Protein AF-A0A2R4N1W9-F1 (afdb_monomer_lite)

Sequence (99 aa):
MGVDNSLVSVVDYGIRAMAVEGGMTEEIEEKVRQQLNLRGIDPDQVRIEASWQPVQFQEEIFLRLHYDYPLRLFAIEDVLEITIPLKAETVGISEHVFR

Secondary structure (DSSP, 8-state):
-----HHHHHHHHHHHHHHHHTSB-HHHHHHHHHHHHTTT--GGGEEEEE-BSP--TT-EEEEEEEEEEEEEEE-SS-EEEEEEEEEEEEEEE------

Radius of gyration: 16.23 Å; chains: 1; bounding box: 42×19×52 Å

pLDDT: mean 89.09, std 12.15, range [33.59, 97.81]

Organism: Carboxydocella thermautotrophica (NCBI:txid178899)

Foldseek 3Di:
DDDCCQLQVLFVQLVVVCQAVQWDDPVSVVVSCVSCVVVVHHVVQKDWDWGHPNHAAFDKIKIKIWHFDWDWDDDPPDTDTDTDIDMYMDMDGHHDHDD

Structure (mmCIF, N/CA/C/O backbone):
data_AF-A0A2R4N1W9-F1
#
_entry.id   AF-A0A2R4N1W9-F1
#
loop_
_atom_site.group_PDB
_atom_site.id
_atom_site.type_symbol
_atom_site.label_atom_id
_atom_site.label_alt_id
_atom_site.label_comp_id
_atom_site.label_asym_id
_atom_site.label_entity_id
_atom_site.label_seq_id
_atom_site.pdbx_PDB_ins_code
_atom_site.Cartn_x
_atom_site.Cartn_y
_atom_site.Cartn_z
_atom_site.occupancy
_atom_site.B_iso_or_equiv
_atom_site.auth_seq_id
_atom_site.auth_comp_id
_atom_site.auth_asym_id
_atom_site.auth_atom_id
_atom_site.pdbx_PDB_model_num
ATOM 1 N N . MET A 1 1 ? -25.449 4.043 2.843 1.00 33.59 1 MET A N 1
ATOM 2 C CA . MET A 1 1 ? -24.294 3.783 3.724 1.00 33.59 1 MET A CA 1
ATOM 3 C C . MET A 1 1 ? -23.364 2.893 2.926 1.00 33.59 1 MET A C 1
ATOM 5 O O . MET A 1 1 ? -23.689 1.732 2.724 1.00 33.59 1 MET A O 1
ATOM 9 N N . GLY A 1 2 ? -22.371 3.499 2.274 1.00 38.56 2 GLY A N 1
ATOM 10 C CA . GLY A 1 2 ? -21.500 2.803 1.328 1.00 38.56 2 GLY A CA 1
ATOM 11 C C . GLY A 1 2 ? -20.538 1.899 2.081 1.00 38.56 2 GLY A C 1
ATOM 12 O O . GLY A 1 2 ? -19.985 2.321 3.091 1.00 38.56 2 GLY A O 1
ATOM 13 N N . VAL A 1 3 ? -20.396 0.664 1.609 1.00 42.00 3 VAL A N 1
ATOM 14 C CA . VAL A 1 3 ? -19.383 -0.285 2.077 1.00 42.00 3 VAL A CA 1
ATOM 15 C C . VAL A 1 3 ? -18.031 0.423 2.038 1.00 42.00 3 VAL A C 1
ATOM 17 O O . VAL A 1 3 ? -17.683 1.026 1.022 1.00 42.00 3 VAL A O 1
ATOM 20 N N . ASP A 1 4 ? -17.332 0.422 3.166 1.00 56.00 4 ASP A N 1
ATOM 21 C CA . ASP A 1 4 ? -16.058 1.105 3.353 1.00 56.00 4 ASP A CA 1
ATOM 22 C C . ASP A 1 4 ? -14.996 0.505 2.410 1.00 56.00 4 ASP A C 1
ATOM 24 O O . ASP A 1 4 ? -14.354 -0.499 2.700 1.00 56.00 4 ASP A O 1
ATOM 28 N N . ASN A 1 5 ? -14.877 1.105 1.221 1.00 63.56 5 ASN A N 1
ATOM 29 C CA . ASN A 1 5 ? -13.923 0.778 0.156 1.00 63.56 5 ASN A CA 1
ATOM 30 C C . ASN A 1 5 ? -12.576 1.505 0.356 1.00 63.56 5 ASN A C 1
ATOM 32 O O . ASN A 1 5 ? -11.827 1.719 -0.603 1.00 63.56 5 ASN A O 1
ATOM 36 N N . SER A 1 6 ? -12.266 1.935 1.584 1.00 78.12 6 SER A N 1
ATOM 37 C CA . SER A 1 6 ? -11.071 2.721 1.906 1.00 78.12 6 SER A CA 1
ATOM 38 C C . SER A 1 6 ? -9.789 2.009 1.474 1.00 78.12 6 SER A C 1
ATOM 40 O O . SER A 1 6 ? -9.061 2.564 0.652 1.00 78.12 6 SER A O 1
ATOM 42 N N . LEU A 1 7 ? -9.556 0.769 1.918 1.00 86.19 7 LEU A N 1
ATOM 43 C CA . LEU A 1 7 ? -8.362 -0.007 1.550 1.00 86.19 7 LEU A CA 1
ATOM 44 C C . LEU A 1 7 ? -8.293 -0.335 0.051 1.00 86.19 7 LEU A C 1
ATOM 46 O O . LEU A 1 7 ? -7.227 -0.204 -0.543 1.00 86.19 7 LEU A O 1
ATOM 50 N N . VAL A 1 8 ? -9.423 -0.684 -0.577 1.00 90.06 8 VAL A N 1
ATOM 51 C CA . VAL A 1 8 ? -9.494 -0.972 -2.026 1.00 90.06 8 VAL A CA 1
ATOM 52 C C . VAL A 1 8 ? -9.058 0.248 -2.841 1.00 90.06 8 VAL A C 1
ATOM 54 O O . VAL A 1 8 ? -8.216 0.157 -3.727 1.00 90.06 8 VAL A O 1
ATOM 57 N N . SER A 1 9 ? -9.553 1.434 -2.482 1.00 89.31 9 SER A N 1
ATOM 58 C CA . SER A 1 9 ? -9.169 2.667 -3.177 1.00 89.31 9 SER A CA 1
ATOM 59 C C . SER A 1 9 ? -7.679 3.007 -3.037 1.00 89.31 9 SER A C 1
ATOM 61 O O . SER A 1 9 ? -7.110 3.638 -3.928 1.00 89.31 9 SER A O 1
ATOM 63 N N . VAL A 1 10 ? -7.050 2.595 -1.929 1.00 93.44 10 VAL A N 1
ATOM 64 C CA . VAL A 1 10 ? -5.619 2.801 -1.679 1.00 93.44 10 VAL A CA 1
ATOM 65 C C . VAL A 1 10 ? -4.789 1.850 -2.540 1.00 93.44 10 VAL A C 1
ATOM 67 O O . VAL A 1 10 ? -3.853 2.311 -3.194 1.00 93.44 10 VAL A O 1
ATOM 70 N N . VAL A 1 11 ? -5.143 0.560 -2.600 1.00 94.44 11 VAL A N 1
ATOM 71 C CA . VAL A 1 11 ? -4.419 -0.400 -3.454 1.00 94.44 11 VAL A CA 1
ATOM 72 C C . VAL A 1 11 ? -4.558 -0.064 -4.937 1.00 94.44 11 VAL A C 1
ATOM 74 O O . VAL A 1 11 ? -3.567 -0.099 -5.660 1.00 94.44 11 VAL A O 1
ATOM 77 N N . ASP A 1 12 ? -5.734 0.387 -5.379 1.00 93.69 12 ASP A N 1
ATOM 78 C CA . ASP A 1 12 ? -5.954 0.824 -6.761 1.00 93.69 12 ASP A CA 1
ATOM 79 C C . ASP A 1 12 ? -5.144 2.074 -7.116 1.00 93.69 12 ASP A C 1
ATOM 81 O O . ASP A 1 12 ? -4.695 2.247 -8.250 1.00 93.69 12 ASP A O 1
ATOM 85 N N . TYR A 1 13 ? -4.978 2.989 -6.160 1.00 93.56 13 TYR A N 1
ATOM 86 C CA . TYR A 1 13 ? -4.106 4.143 -6.335 1.00 93.56 13 TYR A CA 1
ATOM 87 C C . TYR A 1 13 ? -2.638 3.714 -6.449 1.00 93.56 13 TYR A C 1
ATOM 89 O O . TYR A 1 13 ? -1.966 4.114 -7.400 1.00 93.56 13 TYR A O 1
ATOM 97 N N . GLY A 1 14 ? -2.165 2.879 -5.519 1.00 95.81 14 GLY A N 1
ATOM 98 C CA . GLY A 1 14 ? -0.776 2.427 -5.479 1.00 95.81 14 GLY A CA 1
ATOM 99 C C . GLY A 1 14 ? -0.387 1.619 -6.714 1.00 95.81 14 GLY A C 1
ATOM 100 O O . GLY A 1 14 ? 0.625 1.923 -7.339 1.00 95.81 14 GLY A O 1
ATOM 101 N N . ILE A 1 15 ? -1.224 0.667 -7.140 1.00 96.25 15 ILE A N 1
ATOM 102 C CA . ILE A 1 15 ? -0.907 -0.204 -8.279 1.00 96.25 15 ILE A CA 1
ATOM 103 C C . ILE A 1 15 ? -0.777 0.571 -9.595 1.00 96.25 15 ILE A C 1
ATOM 105 O O . ILE A 1 15 ? 0.057 0.231 -10.426 1.00 96.25 15 ILE A O 1
ATOM 109 N N . ARG A 1 16 ? -1.558 1.648 -9.780 1.00 95.50 16 ARG A N 1
ATOM 110 C CA . ARG A 1 16 ? -1.451 2.513 -10.965 1.00 95.50 16 ARG A CA 1
ATOM 111 C C . ARG A 1 16 ? -0.113 3.239 -11.012 1.00 95.50 16 ARG A C 1
ATOM 113 O O . ARG A 1 16 ? 0.475 3.338 -12.080 1.00 95.50 16 ARG A O 1
ATOM 120 N N . ALA A 1 17 ? 0.369 3.730 -9.871 1.00 95.44 17 ALA A N 1
ATOM 121 C CA . ALA A 1 17 ? 1.694 4.339 -9.798 1.00 95.44 17 ALA A CA 1
ATOM 122 C C . ALA A 1 17 ? 2.795 3.289 -10.019 1.00 95.44 17 ALA A C 1
ATOM 124 O O . ALA A 1 17 ? 3.710 3.515 -10.803 1.00 95.44 17 ALA A O 1
ATOM 125 N N . MET A 1 18 ? 2.654 2.109 -9.406 1.00 97.38 18 MET A N 1
ATOM 126 C CA . MET A 1 18 ? 3.591 0.997 -9.581 1.00 97.38 18 MET A CA 1
ATOM 127 C C . MET A 1 18 ? 3.675 0.515 -11.033 1.00 97.38 18 MET A C 1
ATOM 129 O O . MET A 1 18 ? 4.757 0.160 -11.485 1.00 97.38 18 MET A O 1
ATOM 133 N N . ALA A 1 19 ? 2.563 0.503 -11.774 1.00 95.62 19 ALA A N 1
ATOM 134 C CA . ALA A 1 19 ? 2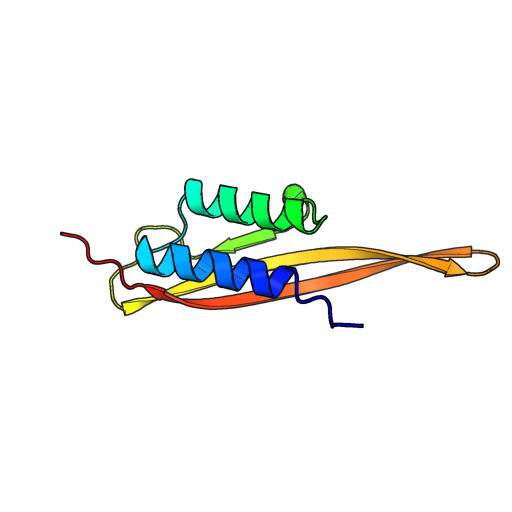.553 0.104 -13.181 1.00 95.62 19 ALA A CA 1
ATOM 135 C C . ALA A 1 19 ? 3.446 1.015 -14.033 1.00 95.62 19 ALA A C 1
ATOM 137 O O . ALA A 1 19 ? 4.172 0.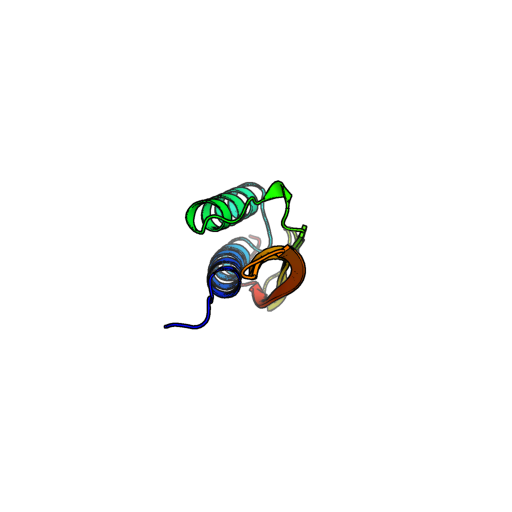533 -14.898 1.00 95.62 19 ALA A O 1
ATOM 138 N N . VAL A 1 20 ? 3.430 2.319 -13.751 1.00 94.88 20 VAL A N 1
ATOM 139 C CA . VAL A 1 20 ? 4.217 3.328 -14.473 1.00 94.88 20 VAL A CA 1
ATOM 140 C C . VAL A 1 20 ? 5.697 3.283 -14.083 1.00 94.88 20 VAL A C 1
ATOM 142 O O . VAL A 1 20 ? 6.568 3.368 -14.950 1.00 94.88 20 VAL A O 1
ATOM 145 N N . GLU A 1 21 ? 5.988 3.123 -12.791 1.00 95.38 21 GLU A N 1
ATOM 146 C CA . GLU A 1 21 ? 7.361 3.131 -12.259 1.00 95.38 21 GLU A CA 1
ATOM 147 C C . GLU A 1 21 ? 8.062 1.764 -12.338 1.00 95.38 21 GLU A C 1
ATOM 149 O O . GLU A 1 21 ? 9.264 1.666 -12.113 1.00 95.38 21 GLU A O 1
ATOM 154 N N . GLY A 1 22 ? 7.338 0.694 -12.676 1.00 95.56 22 GLY A N 1
ATOM 155 C CA . GLY A 1 22 ? 7.897 -0.656 -12.734 1.00 95.56 22 GLY A CA 1
ATOM 156 C C . GLY A 1 22 ? 8.091 -1.270 -11.350 1.00 95.56 22 GLY A C 1
ATOM 157 O O . GLY A 1 22 ? 9.118 -1.885 -11.080 1.00 95.56 22 GLY A O 1
ATOM 158 N N . GLY A 1 23 ? 7.107 -1.102 -10.467 1.00 96.19 23 GLY A N 1
ATOM 159 C CA . GLY A 1 23 ? 7.088 -1.643 -9.109 1.00 96.19 23 GLY A CA 1
ATOM 160 C C . GLY A 1 23 ? 6.930 -0.574 -8.027 1.00 96.19 23 GLY A C 1
ATOM 161 O O . GLY A 1 23 ? 6.725 0.606 -8.296 1.00 96.19 23 GLY A O 1
ATOM 162 N N . MET A 1 24 ? 6.982 -1.010 -6.771 1.00 97.81 24 MET A N 1
ATOM 163 C CA . MET A 1 24 ? 6.955 -0.149 -5.592 1.00 97.81 24 MET A CA 1
ATOM 164 C C . MET A 1 24 ? 8.286 0.592 -5.447 1.00 97.81 24 MET A C 1
ATOM 166 O O . MET A 1 24 ? 9.360 -0.007 -5.557 1.00 97.81 24 MET A O 1
ATOM 170 N N . THR A 1 25 ? 8.194 1.886 -5.153 1.00 97.69 25 THR A N 1
ATOM 171 C CA . THR A 1 25 ? 9.305 2.762 -4.765 1.00 97.69 25 THR A CA 1
ATOM 172 C C . THR A 1 25 ? 9.006 3.380 -3.400 1.00 97.69 25 THR A C 1
ATOM 174 O O . THR A 1 25 ? 7.846 3.416 -2.987 1.00 97.69 25 THR A O 1
ATOM 177 N N . GLU A 1 26 ? 10.021 3.914 -2.715 1.00 97.25 26 GLU A N 1
ATOM 178 C CA . GLU A 1 26 ? 9.828 4.612 -1.429 1.00 97.25 26 GLU A CA 1
ATOM 179 C C . GLU A 1 26 ? 8.838 5.786 -1.554 1.00 97.25 26 GLU A C 1
ATOM 181 O O . GLU A 1 26 ? 8.018 6.020 -0.669 1.00 97.25 26 GLU A O 1
ATOM 186 N N . GLU A 1 27 ? 8.850 6.500 -2.686 1.00 97.44 27 GLU A N 1
ATOM 187 C CA . GLU A 1 27 ? 7.910 7.596 -2.941 1.00 97.44 27 GLU A CA 1
ATOM 188 C C . GLU A 1 27 ? 6.463 7.095 -3.077 1.00 97.44 27 GLU A C 1
ATOM 190 O O . GLU A 1 27 ? 5.533 7.725 -2.562 1.00 97.44 27 GLU A O 1
ATOM 195 N N . ILE A 1 28 ? 6.248 5.972 -3.771 1.00 97.25 28 ILE A N 1
ATOM 196 C CA . ILE A 1 28 ? 4.914 5.374 -3.903 1.00 97.25 28 ILE A CA 1
ATOM 197 C C . ILE A 1 28 ? 4.444 4.835 -2.552 1.00 97.25 28 ILE A C 1
ATOM 199 O O . ILE A 1 28 ? 3.288 5.063 -2.191 1.00 97.25 28 ILE A O 1
ATOM 203 N N . GLU A 1 29 ? 5.317 4.167 -1.797 1.00 97.69 29 GLU A N 1
ATOM 204 C CA . GLU A 1 29 ? 4.995 3.654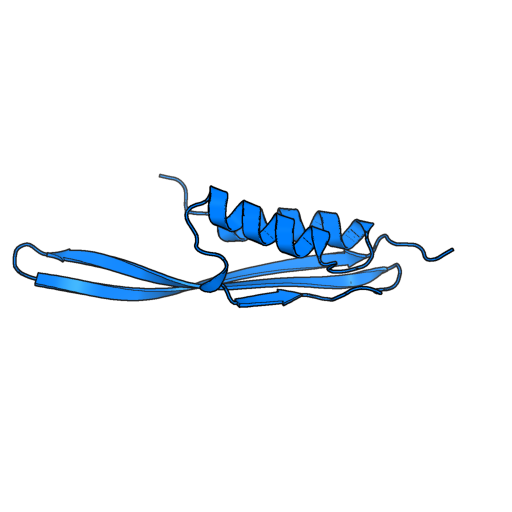 -0.466 1.00 97.69 29 GLU A CA 1
ATOM 205 C C . GLU A 1 29 ? 4.549 4.793 0.456 1.00 97.69 29 GLU A C 1
ATOM 207 O O . GLU A 1 29 ? 3.483 4.717 1.067 1.00 97.69 29 GLU A O 1
ATOM 212 N N . GLU A 1 30 ? 5.297 5.895 0.495 1.00 97.44 30 GLU A N 1
ATOM 213 C CA . GLU A 1 30 ? 4.945 7.054 1.311 1.00 97.44 30 GLU A CA 1
ATOM 214 C C . GLU A 1 30 ? 3.596 7.657 0.886 1.00 97.44 30 GLU A C 1
ATOM 216 O O . GLU A 1 30 ? 2.753 7.967 1.731 1.00 97.44 30 GLU A O 1
ATOM 221 N N . LYS A 1 31 ? 3.308 7.734 -0.420 1.00 96.38 31 LYS A N 1
ATOM 222 C CA . LYS A 1 31 ? 1.984 8.161 -0.906 1.00 96.38 31 LYS A CA 1
ATOM 223 C C . LYS A 1 31 ? 0.873 7.191 -0.494 1.00 96.38 31 LYS A C 1
ATOM 225 O O . LYS A 1 31 ? -0.207 7.645 -0.117 1.00 96.38 31 LYS A O 1
ATOM 230 N N . VAL A 1 32 ? 1.106 5.877 -0.530 1.00 96.50 32 VAL A N 1
ATOM 231 C CA . VAL A 1 32 ? 0.155 4.860 -0.040 1.00 96.50 32 VAL A CA 1
ATOM 232 C C . VAL A 1 32 ? -0.115 5.062 1.454 1.00 96.50 32 VAL A C 1
ATOM 234 O O . VAL A 1 32 ? -1.279 5.116 1.860 1.00 96.50 32 VAL A O 1
ATOM 237 N N . ARG A 1 33 ? 0.929 5.275 2.264 1.00 96.88 33 ARG A N 1
ATOM 238 C CA . ARG A 1 33 ? 0.814 5.563 3.705 1.00 96.88 33 ARG A CA 1
ATOM 239 C C . ARG A 1 33 ? 0.050 6.863 3.973 1.00 96.88 33 ARG A C 1
ATOM 241 O O . ARG A 1 33 ? -0.821 6.902 4.841 1.00 96.88 33 ARG A O 1
ATOM 248 N N . GLN A 1 34 ? 0.275 7.908 3.177 1.00 95.94 34 GLN A N 1
ATOM 249 C CA . GLN A 1 34 ? -0.510 9.146 3.243 1.00 95.94 34 GLN A CA 1
ATOM 250 C C . GLN A 1 34 ? -1.987 8.918 2.897 1.00 95.94 34 GLN A C 1
ATOM 252 O O . GLN A 1 34 ? -2.867 9.463 3.563 1.00 95.94 34 GLN A O 1
ATOM 257 N N . GLN A 1 35 ? -2.290 8.090 1.892 1.00 94.88 35 GLN A N 1
ATOM 258 C CA . GLN A 1 35 ? -3.673 7.759 1.538 1.00 94.88 35 GLN A CA 1
ATOM 259 C C . GLN A 1 35 ? -4.397 6.969 2.641 1.00 94.88 35 GLN A C 1
ATOM 261 O O . GLN A 1 35 ? -5.599 7.185 2.825 1.00 94.88 35 GLN A O 1
ATOM 266 N N . LEU A 1 36 ? -3.691 6.102 3.376 1.00 93.81 36 LEU A N 1
ATOM 267 C CA . LEU A 1 36 ? -4.214 5.424 4.571 1.00 93.81 36 LEU A CA 1
ATOM 268 C C . LEU A 1 36 ? -4.545 6.432 5.677 1.00 93.81 36 LEU A C 1
ATOM 270 O O . LEU A 1 36 ? -5.685 6.470 6.144 1.00 93.81 36 LEU A O 1
ATOM 274 N N . ASN A 1 37 ? -3.607 7.330 5.991 1.00 93.62 37 ASN A N 1
ATOM 275 C CA . ASN A 1 37 ? -3.803 8.389 6.986 1.00 93.62 37 ASN A CA 1
ATOM 276 C C . ASN A 1 37 ? -5.011 9.283 6.670 1.00 93.62 37 ASN A C 1
ATOM 278 O O . ASN A 1 37 ? -5.830 9.561 7.543 1.00 93.62 37 ASN A O 1
ATOM 282 N N . LEU A 1 38 ? -5.175 9.696 5.407 1.00 91.12 38 LEU A N 1
ATOM 283 C CA . LEU A 1 38 ? -6.322 10.503 4.963 1.00 91.12 38 LEU A CA 1
ATOM 284 C C . LEU A 1 38 ? -7.675 9.797 5.150 1.00 91.12 38 LEU A C 1
ATOM 286 O O . LEU A 1 38 ? -8.713 10.456 5.166 1.00 91.12 38 LEU A O 1
ATOM 290 N N . ARG A 1 39 ? -7.671 8.467 5.285 1.00 88.69 39 ARG A N 1
ATOM 291 C CA . ARG A 1 39 ? -8.852 7.629 5.537 1.00 88.69 39 ARG A CA 1
ATOM 292 C C . ARG A 1 39 ? -8.999 7.245 7.010 1.00 88.69 39 ARG A C 1
ATOM 294 O O . ARG A 1 39 ? -9.872 6.451 7.338 1.00 88.69 39 ARG A O 1
ATOM 301 N N . GLY A 1 40 ? -8.173 7.812 7.890 1.00 89.69 40 GLY A N 1
ATOM 302 C CA . GLY A 1 40 ? -8.191 7.528 9.323 1.00 89.69 40 GLY A CA 1
ATOM 303 C C . GLY A 1 40 ? -7.606 6.165 9.692 1.00 89.69 40 GLY A C 1
ATOM 304 O O . GLY A 1 40 ? -7.867 5.683 10.790 1.00 89.69 40 GLY A O 1
ATOM 305 N N . ILE A 1 41 ? -6.840 5.542 8.791 1.00 90.88 41 ILE A N 1
ATOM 306 C CA . ILE A 1 41 ? -6.138 4.285 9.049 1.00 90.88 41 ILE A CA 1
ATOM 307 C C . ILE A 1 41 ? -4.679 4.619 9.348 1.00 90.88 41 ILE A C 1
ATOM 309 O O . ILE A 1 41 ? -4.007 5.230 8.519 1.00 90.88 41 ILE A O 1
ATOM 313 N N . ASP A 1 42 ? -4.199 4.208 10.519 1.00 92.81 42 ASP A N 1
ATOM 314 C CA . ASP A 1 42 ? -2.791 4.336 10.892 1.00 92.81 42 ASP A CA 1
ATOM 315 C C . ASP A 1 42 ? -1.939 3.393 10.018 1.00 92.81 42 ASP A C 1
ATOM 317 O O . ASP A 1 42 ? -2.101 2.172 10.118 1.00 92.81 42 ASP A O 1
ATOM 321 N N . PRO A 1 43 ? -1.050 3.911 9.149 1.00 93.44 43 PRO A N 1
ATOM 322 C CA . PRO A 1 43 ? -0.247 3.083 8.259 1.00 93.44 43 PRO A CA 1
ATOM 323 C C . PRO A 1 43 ? 0.706 2.149 9.007 1.00 93.44 43 PRO A C 1
ATOM 325 O O . PRO A 1 43 ? 1.064 1.118 8.448 1.00 93.44 43 PRO A O 1
ATOM 328 N N . ASP A 1 44 ? 1.082 2.450 10.254 1.00 95.44 44 ASP A N 1
ATOM 329 C CA . ASP A 1 44 ? 1.962 1.582 11.048 1.00 95.44 44 ASP A CA 1
ATOM 330 C C . ASP A 1 44 ? 1.229 0.336 11.578 1.00 95.44 44 ASP A C 1
ATOM 332 O O . ASP A 1 44 ? 1.857 -0.642 11.986 1.00 95.44 44 ASP A O 1
ATOM 336 N N . GLN A 1 45 ? -0.107 0.335 11.525 1.00 93.88 45 GLN A N 1
ATOM 337 C CA . GLN A 1 45 ? -0.952 -0.823 11.831 1.00 93.88 45 GLN A CA 1
ATOM 338 C C . GLN A 1 45 ? -1.316 -1.641 10.586 1.00 93.88 45 GLN A C 1
ATOM 340 O O . GLN A 1 45 ? -1.965 -2.683 10.699 1.00 93.88 45 GLN A O 1
ATOM 345 N N . VAL A 1 46 ? -0.923 -1.180 9.395 1.00 95.12 46 VAL A N 1
ATOM 346 C CA . VAL A 1 46 ? -1.207 -1.853 8.128 1.00 95.12 46 VAL A CA 1
ATOM 347 C C . VAL A 1 46 ? 0.049 -2.547 7.638 1.00 95.12 46 VAL A C 1
ATOM 349 O O . VAL A 1 46 ? 1.068 -1.922 7.359 1.00 95.12 46 VAL A O 1
ATOM 352 N N . ARG A 1 47 ? -0.032 -3.861 7.450 1.00 96.50 47 ARG A N 1
ATOM 353 C CA . ARG A 1 47 ? 1.026 -4.595 6.763 1.00 96.50 47 ARG A CA 1
ATOM 354 C C . ARG A 1 47 ? 0.871 -4.403 5.256 1.00 96.50 47 ARG A C 1
ATOM 356 O O . ARG A 1 47 ? -0.147 -4.797 4.682 1.00 96.50 47 ARG A O 1
ATOM 363 N N . ILE A 1 48 ? 1.894 -3.816 4.640 1.00 96.44 48 ILE A N 1
ATOM 364 C CA . ILE A 1 48 ? 1.978 -3.542 3.203 1.00 96.44 48 ILE A CA 1
ATOM 365 C C . ILE A 1 48 ? 2.899 -4.581 2.557 1.00 96.44 48 ILE A C 1
ATOM 367 O O . ILE A 1 48 ? 4.041 -4.751 2.976 1.00 96.44 48 ILE A O 1
ATOM 371 N N . GLU A 1 49 ? 2.412 -5.282 1.535 1.00 97.75 49 GLU A N 1
ATOM 372 C CA . GLU A 1 49 ? 3.223 -6.185 0.713 1.00 97.75 49 GLU A CA 1
ATOM 373 C C . GLU A 1 49 ? 3.095 -5.784 -0.753 1.00 97.75 49 GLU A C 1
ATOM 375 O O . GLU A 1 49 ? 1.987 -5.543 -1.231 1.00 97.75 49 GLU A O 1
ATOM 380 N N . ALA A 1 50 ? 4.209 -5.717 -1.479 1.00 97.62 50 ALA A N 1
ATOM 381 C CA . ALA A 1 50 ? 4.206 -5.226 -2.851 1.00 97.62 50 ALA A CA 1
ATOM 382 C C . ALA A 1 50 ? 5.345 -5.816 -3.694 1.00 97.62 50 ALA A C 1
ATOM 384 O O . ALA A 1 50 ? 6.378 -6.220 -3.153 1.00 97.62 50 ALA A O 1
ATOM 385 N N . SER A 1 51 ? 5.181 -5.807 -5.019 1.00 97.75 51 SER A N 1
ATOM 386 C CA . SER A 1 51 ? 6.291 -6.018 -5.959 1.00 97.75 51 SER A CA 1
ATOM 387 C C . SER A 1 51 ? 7.175 -4.772 -6.001 1.00 97.75 51 SER A C 1
ATOM 389 O O . SER A 1 51 ? 6.737 -3.737 -6.496 1.00 97.75 51 SER A O 1
ATOM 391 N N . TRP A 1 52 ? 8.405 -4.852 -5.495 1.00 97.19 52 TRP A N 1
ATOM 392 C CA . TRP A 1 52 ? 9.360 -3.736 -5.475 1.00 97.19 52 TRP A CA 1
ATOM 393 C C . TRP A 1 52 ? 10.094 -3.562 -6.801 1.00 97.19 52 TRP A C 1
ATOM 395 O O . TRP A 1 52 ? 10.380 -4.551 -7.475 1.00 97.19 52 TRP A O 1
ATOM 405 N N . GLN A 1 53 ? 10.417 -2.314 -7.159 1.00 92.81 53 GLN A N 1
ATOM 406 C CA . GLN A 1 53 ? 11.210 -2.053 -8.358 1.00 92.81 53 GLN A CA 1
ATOM 407 C C . GLN A 1 53 ? 12.602 -2.714 -8.262 1.00 92.81 53 GLN A C 1
ATOM 409 O O . GLN A 1 53 ? 13.176 -2.781 -7.167 1.00 92.81 53 GLN A O 1
ATOM 414 N N . PRO A 1 54 ? 13.204 -3.112 -9.395 1.00 94.62 54 PRO A N 1
ATOM 415 C CA . PRO A 1 54 ? 12.660 -3.047 -10.754 1.00 94.62 54 PRO A CA 1
ATOM 416 C C . PRO A 1 54 ? 11.800 -4.270 -11.125 1.00 94.62 54 PRO A C 1
ATOM 418 O O . PRO A 1 54 ? 12.190 -5.407 -10.871 1.00 94.62 54 PRO A O 1
ATOM 421 N N . VAL A 1 55 ? 10.681 -4.028 -11.811 1.00 93.44 55 VAL A N 1
ATOM 422 C CA . VAL A 1 55 ? 9.796 -5.032 -12.429 1.00 93.44 55 VAL A CA 1
ATOM 423 C C . VAL A 1 55 ? 9.689 -4.745 -13.927 1.00 93.44 55 VAL A C 1
ATOM 425 O O . VAL A 1 55 ? 9.456 -3.602 -14.329 1.00 93.44 55 VAL A O 1
ATOM 428 N N . GLN A 1 56 ? 9.892 -5.759 -14.769 1.00 92.25 56 GLN A N 1
ATOM 429 C CA . GLN A 1 56 ? 10.025 -5.576 -16.216 1.00 92.25 56 GLN A CA 1
ATOM 430 C C . GLN A 1 56 ? 8.690 -5.285 -16.900 1.00 92.25 56 GLN A C 1
ATOM 432 O O . GLN A 1 56 ? 7.616 -5.563 -16.372 1.00 92.25 56 GLN A O 1
ATOM 437 N N . PHE A 1 57 ? 8.762 -4.740 -18.115 1.00 93.81 57 PHE A N 1
ATOM 438 C CA . PHE A 1 57 ? 7.593 -4.527 -18.962 1.00 93.81 57 PHE A CA 1
ATOM 439 C C . PHE A 1 57 ? 6.802 -5.829 -19.142 1.00 93.81 57 PHE A C 1
ATOM 441 O O . PHE A 1 57 ? 7.379 -6.869 -19.455 1.00 93.81 57 PHE A O 1
ATOM 448 N N . GLN A 1 58 ? 5.479 -5.747 -18.995 1.00 94.19 58 GLN A N 1
ATOM 449 C CA . GLN A 1 58 ? 4.542 -6.876 -19.051 1.00 94.19 58 GLN A CA 1
ATOM 450 C C . GLN A 1 58 ? 4.664 -7.913 -17.926 1.00 94.19 58 GLN A C 1
ATOM 452 O O . GLN A 1 58 ? 3.949 -8.915 -17.960 1.00 94.19 58 GLN A O 1
ATOM 457 N N . GLU A 1 59 ? 5.490 -7.676 -16.905 1.00 95.69 59 GLU A N 1
ATOM 458 C CA . GLU A 1 59 ? 5.482 -8.506 -15.700 1.00 95.69 59 GLU A CA 1
ATOM 459 C C . GLU A 1 59 ? 4.367 -8.094 -14.734 1.00 95.69 59 GLU A C 1
ATOM 461 O O . GLU A 1 59 ? 3.920 -6.942 -14.690 1.00 95.69 59 GLU A O 1
ATOM 466 N N . GLU A 1 60 ? 3.909 -9.070 -13.955 1.00 96.00 60 GLU A N 1
ATOM 467 C CA . GLU A 1 60 ? 2.886 -8.872 -12.938 1.00 96.00 60 GLU A CA 1
ATOM 468 C C . GLU A 1 60 ? 3.441 -8.087 -11.742 1.00 96.00 60 GLU A C 1
ATOM 470 O O . GLU A 1 60 ? 4.512 -8.380 -11.205 1.00 96.00 60 GLU A O 1
ATOM 475 N N . ILE A 1 61 ? 2.668 -7.107 -11.288 1.00 97.19 61 ILE A N 1
ATOM 476 C CA . ILE A 1 61 ? 2.902 -6.373 -10.048 1.00 97.19 61 ILE A CA 1
ATOM 477 C C . ILE A 1 61 ? 1.710 -6.557 -9.117 1.00 97.19 61 ILE A C 1
ATOM 479 O O . ILE A 1 61 ? 0.568 -6.619 -9.568 1.00 97.19 61 ILE A O 1
ATOM 483 N N . PHE A 1 62 ? 1.956 -6.595 -7.811 1.00 97.38 62 PHE A N 1
ATOM 484 C CA . PHE A 1 62 ? 0.887 -6.643 -6.817 1.00 97.38 62 PHE A CA 1
ATOM 485 C C . PHE A 1 62 ? 1.093 -5.607 -5.717 1.00 97.38 62 PHE A C 1
ATOM 487 O O . PHE A 1 62 ? 2.221 -5.203 -5.424 1.00 97.38 62 PHE A O 1
ATOM 494 N N . LEU A 1 63 ? -0.015 -5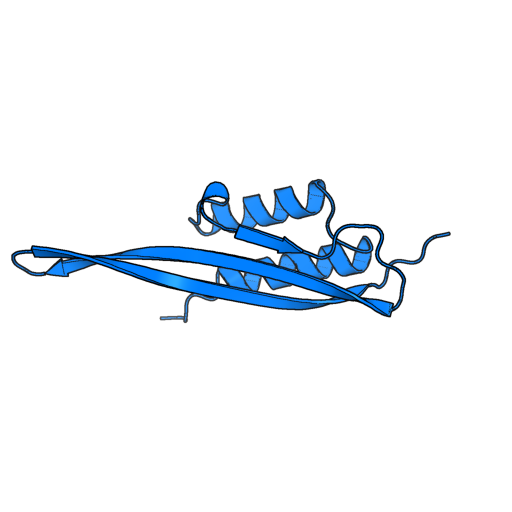.226 -5.086 1.00 97.75 63 LEU A N 1
ATOM 495 C CA . LEU A 1 63 ? -0.053 -4.469 -3.842 1.00 97.75 63 LEU A CA 1
ATOM 496 C C . LEU A 1 63 ? -1.139 -5.056 -2.935 1.00 97.75 63 LEU A C 1
ATOM 498 O O . LEU A 1 63 ? -2.304 -5.148 -3.326 1.00 97.75 63 LEU A O 1
ATOM 502 N N . ARG A 1 64 ? -0.749 -5.439 -1.719 1.00 97.50 64 ARG A N 1
ATOM 503 C CA . ARG A 1 64 ? -1.613 -6.008 -0.682 1.00 97.50 64 ARG A CA 1
ATOM 504 C C . ARG A 1 64 ? -1.525 -5.186 0.592 1.00 97.50 64 ARG A C 1
ATOM 506 O O . ARG A 1 64 ? -0.434 -4.850 1.047 1.00 97.50 64 ARG A O 1
ATOM 513 N N . LEU A 1 65 ? -2.680 -4.922 1.186 1.00 96.25 65 LEU A N 1
ATOM 514 C CA . LEU A 1 65 ? -2.821 -4.276 2.484 1.00 96.25 65 LEU A CA 1
ATOM 515 C C . LEU A 1 65 ? -3.580 -5.206 3.421 1.00 96.25 65 LEU A C 1
ATOM 517 O O . LEU A 1 65 ? -4.676 -5.668 3.098 1.00 96.25 65 LEU A O 1
ATOM 521 N N . HIS A 1 66 ? -2.997 -5.455 4.587 1.00 95.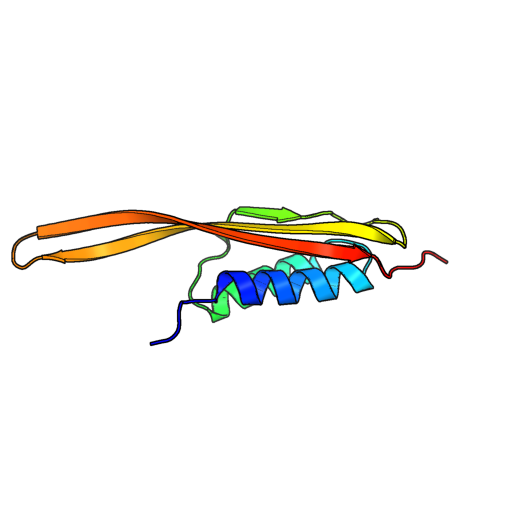06 66 HIS A N 1
ATOM 522 C CA . HIS A 1 66 ? -3.594 -6.239 5.659 1.00 95.06 66 HIS A CA 1
ATOM 523 C C . HIS A 1 66 ? -3.743 -5.355 6.890 1.00 95.06 66 HIS A C 1
ATOM 525 O O . HIS A 1 66 ? -2.753 -4.811 7.375 1.00 95.06 66 HIS A O 1
ATOM 531 N N . TYR A 1 67 ? -4.969 -5.221 7.387 1.00 93.38 67 TYR A N 1
ATOM 532 C CA . TYR A 1 67 ? -5.279 -4.351 8.510 1.00 93.38 67 TYR A CA 1
ATOM 533 C C . TYR A 1 67 ? -6.243 -5.025 9.482 1.00 93.38 67 TYR A C 1
ATOM 535 O O . TYR A 1 67 ? -7.361 -5.383 9.119 1.00 93.38 67 TYR A O 1
ATOM 543 N N . ASP A 1 68 ? -5.816 -5.171 10.729 1.00 91.38 68 ASP A N 1
ATOM 544 C CA . ASP A 1 68 ? -6.623 -5.730 11.808 1.00 91.38 68 ASP A CA 1
ATOM 545 C C . ASP A 1 68 ? -7.451 -4.615 12.464 1.00 91.38 68 ASP A C 1
ATOM 547 O O . ASP A 1 68 ? -7.020 -3.985 13.428 1.00 91.38 68 ASP A O 1
ATOM 551 N N . TYR A 1 69 ? -8.642 -4.341 11.923 1.00 87.75 69 TYR A N 1
ATOM 552 C CA . TYR A 1 69 ? -9.482 -3.222 12.355 1.00 87.75 69 TYR A CA 1
ATOM 553 C C . TYR A 1 69 ? -10.121 -3.489 13.729 1.00 87.75 69 TYR A C 1
ATOM 555 O O . TYR A 1 69 ? -10.912 -4.435 13.853 1.00 87.75 69 TYR A O 1
ATOM 563 N N . PRO A 1 70 ? -9.836 -2.669 14.759 1.00 84.88 70 PRO A N 1
ATOM 564 C CA . PRO A 1 70 ? -10.458 -2.812 16.067 1.00 84.88 70 PRO A CA 1
ATOM 565 C C . PRO A 1 70 ? -11.856 -2.180 16.058 1.00 84.88 70 PRO A C 1
ATOM 567 O O . PRO A 1 70 ? -12.015 -0.960 16.012 1.00 84.88 70 PRO A O 1
ATOM 570 N N . LEU A 1 71 ? -12.891 -3.012 16.140 1.00 84.62 71 LEU A N 1
ATOM 571 C CA . LEU A 1 71 ? -14.272 -2.576 16.295 1.00 84.62 71 LEU A CA 1
ATOM 572 C C . LEU A 1 71 ? -14.654 -2.588 17.778 1.00 84.62 71 LEU A C 1
ATOM 574 O O . LEU A 1 71 ? -14.683 -3.638 18.419 1.00 84.62 71 LEU A O 1
ATOM 578 N N . ARG A 1 72 ? -15.001 -1.415 18.312 1.00 83.12 72 ARG A N 1
ATOM 579 C CA . ARG A 1 72 ? -15.554 -1.273 19.664 1.00 83.12 72 ARG A CA 1
ATOM 580 C C . ARG A 1 72 ? -17.067 -1.161 19.589 1.00 83.12 72 ARG A C 1
ATOM 582 O O . ARG A 1 72 ? -17.598 -0.193 19.049 1.00 83.12 72 ARG A O 1
ATOM 589 N N . LEU A 1 73 ? -17.752 -2.158 20.131 1.00 81.00 73 LEU A N 1
ATOM 590 C CA . LEU A 1 73 ? -19.202 -2.185 20.245 1.00 81.00 73 LEU A CA 1
ATOM 591 C C . LEU A 1 73 ? -19.592 -1.803 21.671 1.00 81.00 73 LEU A C 1
ATOM 593 O O . LEU A 1 73 ? -19.162 -2.433 22.637 1.00 81.00 73 LEU A O 1
ATOM 597 N N . PHE A 1 74 ? -20.421 -0.770 21.792 1.00 78.06 74 PHE A N 1
ATOM 598 C CA . PHE A 1 74 ? -20.994 -0.360 23.068 1.00 78.06 74 PHE A CA 1
ATOM 599 C C . PHE A 1 74 ? -22.308 -1.111 23.277 1.00 78.06 74 PHE A C 1
ATOM 601 O O . PHE A 1 74 ? -23.301 -0.831 22.602 1.00 78.06 74 PHE A O 1
ATOM 608 N N . ALA A 1 75 ? -22.313 -2.075 24.195 1.00 72.25 75 ALA A N 1
ATOM 609 C CA . ALA A 1 75 ? -23.541 -2.618 24.756 1.00 72.25 75 ALA A CA 1
ATOM 610 C C . ALA A 1 75 ? -23.921 -1.810 26.007 1.00 72.25 75 ALA A C 1
ATOM 612 O O . ALA A 1 75 ? -23.084 -1.136 26.602 1.00 72.25 75 ALA A O 1
ATOM 613 N N . ILE A 1 76 ? -25.196 -1.867 26.399 1.00 74.62 76 ILE A N 1
ATOM 614 C CA . ILE A 1 76 ? -25.782 -1.047 27.479 1.00 74.62 76 ILE A CA 1
ATOM 615 C C . ILE A 1 76 ? -25.001 -1.180 28.808 1.00 74.62 76 ILE A C 1
ATOM 617 O O . ILE A 1 76 ? -24.994 -0.237 29.595 1.00 74.62 76 ILE A O 1
ATOM 621 N N . GLU A 1 77 ? -24.305 -2.303 29.029 1.00 75.31 77 GLU A N 1
ATOM 622 C CA . GLU A 1 77 ? -23.558 -2.599 30.264 1.00 75.31 77 GLU A CA 1
ATOM 623 C C . GLU A 1 77 ? -22.105 -3.064 30.038 1.00 75.31 77 GLU A C 1
ATOM 625 O O . GLU A 1 77 ? -21.388 -3.268 31.012 1.00 75.31 77 GLU A O 1
ATOM 630 N N . ASP A 1 78 ? -21.648 -3.213 28.788 1.00 72.25 78 ASP A N 1
ATOM 631 C CA . ASP A 1 78 ? -20.332 -3.794 28.484 1.00 72.25 78 ASP A CA 1
ATOM 632 C C . ASP A 1 78 ? -19.715 -3.220 27.200 1.00 72.25 78 ASP A C 1
ATOM 634 O O . ASP A 1 78 ? -20.420 -2.840 26.259 1.00 72.25 78 ASP A O 1
ATOM 638 N N . VAL A 1 79 ? -18.380 -3.188 27.143 1.00 75.81 79 VAL A N 1
ATOM 639 C CA . VAL A 1 79 ? -17.627 -2.834 25.928 1.00 75.81 79 VAL A CA 1
ATOM 640 C C . VAL A 1 79 ? -17.042 -4.105 25.335 1.00 75.81 79 VAL A C 1
ATOM 642 O O . VAL A 1 79 ? -16.149 -4.718 25.916 1.00 75.81 79 VAL A O 1
ATOM 645 N N . LEU A 1 80 ? -17.527 -4.481 24.154 1.00 82.38 80 LEU A N 1
ATOM 646 C CA . LEU A 1 80 ? -16.980 -5.600 23.399 1.00 82.38 80 LEU A CA 1
ATOM 647 C C . LEU A 1 80 ? -15.999 -5.066 22.352 1.00 82.38 80 LEU A C 1
ATOM 649 O O . LEU A 1 80 ? -16.382 -4.291 21.473 1.00 82.38 80 LEU A O 1
ATOM 653 N N . GLU A 1 81 ? -14.740 -5.486 22.439 1.00 83.19 81 GLU A N 1
ATOM 654 C CA . GLU A 1 81 ? -13.715 -5.197 21.434 1.00 83.19 81 GLU A CA 1
ATOM 655 C C . GLU A 1 81 ? -13.525 -6.436 20.550 1.00 83.19 81 GLU A C 1
ATOM 657 O O . GLU A 1 81 ? -13.217 -7.524 21.037 1.00 83.19 81 GLU A O 1
ATOM 662 N N . ILE A 1 82 ? -13.770 -6.281 19.249 1.00 86.94 82 ILE A N 1
ATOM 663 C CA . ILE A 1 82 ? -13.627 -7.337 18.242 1.00 86.94 82 ILE A CA 1
ATOM 664 C C . ILE A 1 82 ? -12.628 -6.854 17.199 1.00 86.94 82 ILE A C 1
ATOM 666 O O . ILE A 1 82 ? -12.742 -5.737 16.705 1.00 86.94 82 ILE A O 1
ATOM 670 N N . THR A 1 83 ? -11.693 -7.711 16.807 1.00 86.81 83 THR A N 1
ATOM 671 C CA . THR A 1 83 ? -10.789 -7.434 15.688 1.00 86.81 83 THR A CA 1
ATOM 672 C C . THR A 1 83 ? -11.343 -8.042 14.407 1.00 86.81 83 THR A C 1
ATOM 674 O O . THR A 1 83 ? -11.625 -9.241 14.355 1.00 86.81 83 THR A O 1
ATOM 677 N N . ILE A 1 84 ? -11.483 -7.225 13.364 1.00 88.50 84 ILE A N 1
ATOM 678 C CA . ILE A 1 84 ? -11.907 -7.667 12.034 1.00 88.50 84 ILE A CA 1
ATOM 679 C C . ILE A 1 84 ? -10.695 -7.608 11.095 1.00 88.50 84 ILE A C 1
ATOM 681 O O . ILE A 1 84 ? -10.215 -6.510 10.813 1.00 88.50 84 ILE A O 1
ATOM 685 N N . PRO A 1 85 ? -10.202 -8.748 10.578 1.00 89.25 85 PRO A N 1
ATOM 686 C CA . PRO A 1 85 ? -9.099 -8.745 9.627 1.00 89.25 85 PRO A CA 1
ATOM 687 C C . PRO A 1 85 ? -9.593 -8.258 8.260 1.00 89.25 85 PRO A C 1
ATOM 689 O O . PRO A 1 85 ? -10.318 -8.963 7.555 1.00 89.25 85 PRO A O 1
ATOM 692 N N . LEU A 1 86 ? -9.189 -7.053 7.874 1.00 90.38 86 LEU A N 1
ATOM 693 C CA . LEU A 1 86 ? -9.448 -6.467 6.565 1.00 90.38 86 LEU A CA 1
ATOM 694 C C . LEU A 1 86 ? -8.265 -6.737 5.635 1.00 90.38 86 LEU A C 1
ATOM 696 O O . LEU A 1 86 ? -7.101 -6.591 6.010 1.00 90.38 86 LEU A O 1
ATOM 700 N N . LYS A 1 87 ? -8.569 -7.139 4.400 1.00 92.75 87 LYS A N 1
ATOM 701 C CA . LYS A 1 87 ? -7.574 -7.383 3.354 1.00 92.75 87 LYS A CA 1
ATOM 702 C C . LYS A 1 87 ? -8.013 -6.708 2.065 1.00 92.75 87 LYS A C 1
ATOM 704 O O . LYS A 1 87 ? -9.170 -6.843 1.672 1.00 92.75 87 LYS A O 1
ATOM 709 N N . ALA A 1 88 ? -7.085 -6.025 1.410 1.00 93.69 88 ALA A N 1
ATOM 710 C CA . ALA A 1 88 ? -7.259 -5.516 0.057 1.00 93.69 88 ALA A CA 1
ATOM 711 C C . ALA A 1 88 ? -6.052 -5.917 -0.785 1.00 93.69 88 ALA A C 1
ATOM 713 O O . ALA A 1 88 ? -4.915 -5.824 -0.327 1.00 93.69 88 ALA A O 1
ATOM 714 N N . GLU A 1 89 ? -6.308 -6.367 -2.004 1.00 94.81 89 GLU A N 1
ATOM 715 C CA . GLU A 1 89 ? -5.290 -6.803 -2.948 1.00 94.81 89 GLU A CA 1
ATOM 716 C C . GLU A 1 89 ? -5.689 -6.346 -4.342 1.00 94.81 89 GLU A C 1
ATOM 718 O O . GLU A 1 89 ? -6.824 -6.578 -4.762 1.00 94.81 89 GLU A O 1
ATOM 723 N N . THR A 1 90 ? -4.735 -5.754 -5.055 1.00 94.62 90 THR A N 1
ATOM 724 C CA . THR A 1 90 ? -4.864 -5.498 -6.487 1.00 94.62 90 THR A CA 1
ATOM 725 C C . THR A 1 90 ? -3.605 -5.975 -7.199 1.00 94.62 90 THR A C 1
ATOM 727 O O . THR A 1 90 ? -2.483 -5.799 -6.715 1.00 94.62 90 THR A O 1
ATOM 730 N N . VAL A 1 91 ? -3.817 -6.579 -8.365 1.00 94.75 91 VAL A N 1
ATOM 731 C CA . VAL A 1 91 ? -2.778 -7.038 -9.284 1.00 94.75 91 VAL A CA 1
ATOM 732 C C . VAL A 1 91 ? -2.851 -6.190 -10.549 1.00 94.75 91 VAL A C 1
ATOM 734 O O . VAL A 1 91 ? -3.939 -5.870 -11.031 1.00 94.75 91 VAL A O 1
ATOM 737 N N . GLY A 1 92 ? -1.694 -5.805 -11.068 1.00 92.88 92 GLY A N 1
ATOM 738 C CA . GLY A 1 92 ? -1.548 -5.035 -12.292 1.00 92.88 92 GLY A CA 1
ATOM 739 C C . GLY A 1 92 ? -0.420 -5.580 -13.156 1.00 92.88 92 GLY A C 1
ATOM 740 O O . GLY A 1 92 ? 0.241 -6.557 -12.810 1.00 92.88 92 GLY A O 1
ATOM 741 N N . ILE A 1 93 ? -0.195 -4.916 -14.281 1.00 93.75 93 ILE A N 1
ATOM 742 C CA . ILE A 1 93 ? 0.895 -5.225 -15.202 1.00 93.75 93 ILE A CA 1
ATOM 743 C C . ILE A 1 93 ? 1.807 -4.006 -15.268 1.00 93.75 93 ILE A C 1
ATOM 745 O O . ILE A 1 93 ? 1.323 -2.879 -15.367 1.00 93.75 93 ILE A O 1
ATOM 749 N N . SER A 1 94 ? 3.116 -4.230 -15.195 1.00 90.38 94 SER A N 1
ATOM 750 C CA . SER A 1 94 ? 4.108 -3.173 -15.366 1.00 90.38 94 SER A CA 1
ATOM 751 C C . SER A 1 94 ? 4.116 -2.671 -16.813 1.00 90.38 94 SER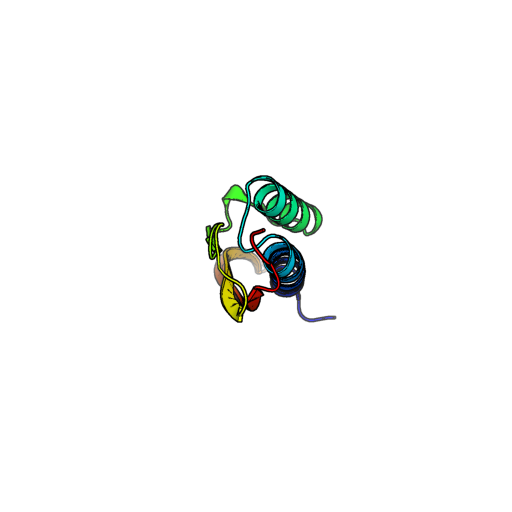 A C 1
ATOM 753 O O . SER A 1 94 ? 4.229 -3.443 -17.770 1.00 90.38 94 SER A O 1
ATOM 755 N N . GLU A 1 95 ? 4.023 -1.354 -16.969 1.00 91.06 95 GLU A N 1
ATOM 756 C CA . GLU A 1 95 ? 4.141 -0.629 -18.235 1.00 91.06 95 GLU A CA 1
ATOM 757 C C . GLU A 1 95 ? 5.535 0.004 -18.401 1.00 91.06 95 GLU A C 1
ATOM 759 O O . GLU A 1 95 ? 5.823 0.622 -19.429 1.00 91.06 95 GLU A O 1
ATOM 764 N N . HIS A 1 96 ? 6.419 -0.165 -17.413 1.00 87.12 96 HIS A N 1
ATOM 765 C CA . HIS A 1 96 ? 7.728 0.471 -17.391 1.00 87.12 96 HIS A CA 1
ATOM 766 C C . HIS A 1 96 ? 8.708 -0.184 -18.369 1.00 87.12 96 HIS A C 1
ATOM 768 O O . HIS A 1 96 ? 8.937 -1.394 -18.343 1.00 87.12 96 HIS A O 1
ATOM 774 N N . VAL A 1 97 ? 9.336 0.637 -19.215 1.00 80.62 97 VAL A N 1
ATOM 775 C CA . VAL A 1 97 ? 10.340 0.199 -20.192 1.00 80.62 97 VAL A CA 1
ATOM 776 C C . VAL A 1 97 ? 11.698 0.777 -19.806 1.00 80.62 97 VAL A C 1
ATOM 778 O O . VAL A 1 97 ? 11.937 1.971 -19.986 1.00 80.62 97 VAL A O 1
ATOM 781 N N . PHE A 1 98 ? 12.602 -0.080 -19.331 1.00 76.19 98 PHE A N 1
ATOM 782 C CA . PHE A 1 98 ? 13.998 0.286 -19.086 1.00 76.19 98 PHE A CA 1
ATOM 783 C C . PHE A 1 98 ? 14.689 0.604 -20.424 1.00 76.19 98 PHE A C 1
ATOM 785 O O . PHE A 1 98 ? 14.671 -0.219 -21.343 1.00 76.19 98 PHE A O 1
ATOM 792 N N . ARG A 1 99 ? 15.252 1.810 -20.554 1.00 66.38 99 ARG A N 1
ATOM 793 C CA . ARG A 1 99 ? 16.006 2.275 -21.731 1.00 66.38 99 ARG A CA 1
ATOM 794 C C . ARG A 1 99 ? 17.483 2.434 -21.420 1.00 66.38 99 ARG A C 1
ATOM 796 O O . ARG A 1 99 ? 17.790 2.849 -20.282 1.00 66.38 99 ARG A O 1
#